Protein AF-A0A7S0K1X2-F1 (afdb_monomer_lite)

Sequence (174 aa):
ELADQAGKNKVWQVDSAPAEPSETVKRLRFVLGNLGYFCTLLGYTMEDMLWLRALMMCSGVLTIGFAALHSPPIWIPIFWCCVFFTINFMYIMRLLADRKEVEFSGLALDAYESAFQAHGFTPRQFQRLMQEGKGAFLEVFEGDALVLQGDPLRKVVFLVSGEADLVIGGRRVA

Structure (mmCIF, N/CA/C/O backb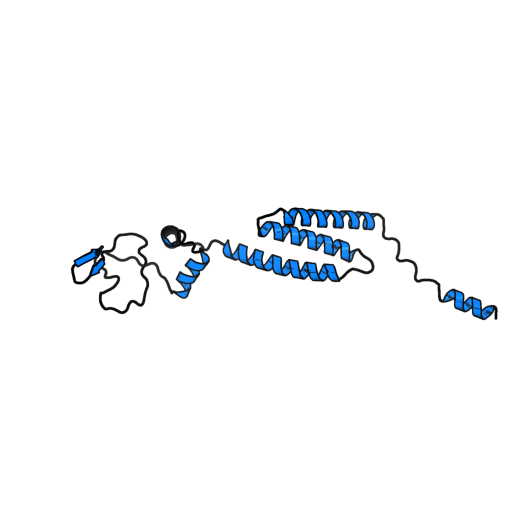one):
data_AF-A0A7S0K1X2-F1
#
_entry.id   AF-A0A7S0K1X2-F1
#
loop_
_atom_site.group_PDB
_atom_site.id
_atom_site.type_symbol
_atom_site.label_atom_id
_atom_site.label_alt_id
_atom_site.label_comp_id
_atom_site.label_asym_id
_atom_site.label_entity_id
_atom_site.label_seq_id
_atom_site.pdbx_PDB_ins_code
_atom_site.Cartn_x
_atom_site.Cartn_y
_atom_site.Cartn_z
_atom_site.occupancy
_atom_site.B_iso_or_equiv
_atom_site.auth_seq_id
_atom_site.auth_comp_id
_atom_site.auth_asym_id
_atom_site.auth_atom_id
_atom_site.pdbx_PDB_model_num
ATOM 1 N N . GLU A 1 1 ? 25.279 -21.887 -72.345 1.00 54.97 1 GLU A N 1
ATOM 2 C CA . GLU A 1 1 ? 25.448 -22.126 -70.891 1.00 54.97 1 GLU A CA 1
ATOM 3 C C . GLU A 1 1 ? 26.079 -20.964 -70.110 1.00 54.97 1 GLU A C 1
ATOM 5 O O . GLU A 1 1 ? 25.713 -20.783 -68.958 1.00 54.97 1 GLU A O 1
ATOM 10 N N . LEU A 1 2 ? 26.934 -20.114 -70.701 1.00 54.44 2 LEU A N 1
ATOM 11 C CA . LEU A 1 2 ? 27.547 -18.971 -69.986 1.00 54.44 2 LEU A CA 1
ATOM 12 C C . LEU A 1 2 ? 26.566 -17.832 -69.617 1.00 54.44 2 LEU A C 1
ATOM 14 O O . LEU A 1 2 ? 26.735 -17.184 -68.588 1.00 54.44 2 LEU A O 1
ATOM 18 N N . ALA A 1 3 ? 25.510 -17.611 -70.408 1.00 55.09 3 ALA A N 1
ATOM 19 C CA . ALA A 1 3 ? 24.501 -16.579 -70.126 1.00 55.09 3 ALA A CA 1
ATOM 20 C C . ALA A 1 3 ? 23.528 -16.960 -68.988 1.00 55.09 3 ALA A C 1
ATOM 22 O O . ALA A 1 3 ? 22.978 -16.081 -68.330 1.00 55.09 3 ALA A O 1
ATOM 23 N N . ASP A 1 4 ? 23.359 -18.260 -68.718 1.00 55.56 4 ASP A N 1
ATOM 24 C CA . ASP A 1 4 ? 22.430 -18.768 -67.697 1.00 55.56 4 ASP A CA 1
ATOM 25 C C . ASP A 1 4 ? 23.061 -18.793 -66.290 1.00 55.56 4 ASP A C 1
ATOM 27 O O . ASP A 1 4 ? 22.373 -18.678 -65.275 1.00 55.56 4 ASP A O 1
ATOM 31 N N . GLN A 1 5 ? 24.397 -18.856 -66.207 1.00 54.09 5 GLN A N 1
ATOM 32 C CA . GLN A 1 5 ? 25.123 -18.695 -64.941 1.00 54.09 5 GLN A CA 1
ATOM 33 C C . GLN A 1 5 ? 25.199 -17.230 -64.481 1.00 54.09 5 GLN A C 1
ATOM 35 O O . GLN A 1 5 ? 25.149 -16.961 -63.280 1.00 54.09 5 GLN A O 1
ATOM 40 N N . ALA A 1 6 ? 25.240 -16.271 -65.414 1.00 54.78 6 ALA A N 1
ATOM 41 C CA . ALA A 1 6 ? 25.252 -14.843 -65.086 1.00 54.78 6 ALA A CA 1
ATOM 42 C C . ALA A 1 6 ? 23.941 -14.373 -64.422 1.00 54.78 6 ALA A C 1
ATOM 44 O O . ALA A 1 6 ? 23.965 -13.495 -63.559 1.00 54.78 6 ALA A O 1
ATOM 45 N N . GLY A 1 7 ? 22.803 -14.983 -64.779 1.00 52.56 7 GLY A N 1
ATOM 46 C CA . GLY A 1 7 ? 21.500 -14.703 -64.167 1.00 52.56 7 GLY A CA 1
ATOM 47 C C . GLY A 1 7 ? 21.362 -15.262 -62.748 1.00 52.56 7 GLY A C 1
ATOM 48 O O . GLY A 1 7 ? 20.817 -14.593 -61.874 1.00 52.56 7 GLY A O 1
ATOM 49 N N . LYS A 1 8 ? 21.928 -16.447 -62.482 1.00 53.84 8 LYS A N 1
ATOM 50 C CA . LYS A 1 8 ? 21.867 -17.104 -61.162 1.00 53.84 8 LYS A CA 1
ATOM 51 C C . LYS A 1 8 ? 22.762 -16.433 -60.117 1.00 53.84 8 LYS A C 1
ATOM 53 O O . LYS A 1 8 ? 22.383 -16.380 -58.951 1.00 53.84 8 LYS A O 1
ATOM 58 N N . ASN A 1 9 ? 23.880 -15.832 -60.531 1.00 49.91 9 ASN A N 1
ATOM 59 C CA . ASN A 1 9 ? 24.740 -15.045 -59.635 1.00 49.91 9 ASN A CA 1
ATOM 60 C C . ASN A 1 9 ? 24.126 -13.705 -59.197 1.00 49.91 9 ASN A C 1
ATOM 62 O O . ASN A 1 9 ? 24.602 -13.103 -58.239 1.00 49.91 9 ASN A O 1
ATOM 66 N N . LYS A 1 10 ? 23.070 -13.232 -59.871 1.00 49.62 10 LYS A N 1
ATOM 67 C CA . LYS A 1 10 ? 22.376 -11.988 -59.510 1.00 49.62 10 LYS A CA 1
ATOM 68 C C . LYS A 1 10 ? 21.289 -12.182 -58.451 1.00 49.62 10 LYS A C 1
ATOM 70 O O . LYS A 1 10 ? 20.974 -11.237 -57.741 1.00 49.62 10 LYS A O 1
ATOM 75 N N . VAL A 1 11 ? 20.741 -13.393 -58.331 1.00 52.84 11 VAL A N 1
ATOM 76 C CA . VAL A 1 11 ? 19.631 -13.709 -57.409 1.00 52.84 11 VAL A CA 1
ATOM 77 C C . VAL A 1 11 ? 20.115 -13.898 -55.963 1.00 52.84 11 VAL A C 1
ATOM 79 O O . VAL A 1 11 ? 19.337 -13.731 -55.034 1.00 52.84 11 VAL A O 1
ATOM 82 N N . TRP A 1 12 ? 21.413 -14.152 -55.762 1.00 49.81 12 TRP A N 1
ATOM 83 C CA . TRP A 1 12 ? 22.051 -14.249 -54.442 1.00 49.81 12 TRP A CA 1
ATOM 84 C C . TRP A 1 12 ? 22.843 -12.997 -54.053 1.00 49.81 12 TRP A C 1
ATOM 86 O O . TRP A 1 12 ? 23.764 -13.086 -53.239 1.00 49.81 12 TRP A O 1
ATOM 96 N N . GLN A 1 13 ? 22.516 -11.822 -54.603 1.00 49.94 13 GLN A N 1
ATOM 97 C CA . GLN A 1 13 ? 22.903 -10.581 -53.932 1.00 49.94 13 GLN A CA 1
ATOM 98 C C . GLN A 1 13 ? 22.065 -10.464 -52.662 1.00 49.94 13 GLN A C 1
ATOM 100 O O . GLN A 1 13 ? 20.991 -9.878 -52.652 1.00 49.94 13 GLN A O 1
ATOM 105 N N . VAL A 1 14 ? 22.584 -11.136 -51.633 1.00 57.19 14 VAL A N 1
ATOM 106 C CA . VAL A 1 14 ? 22.228 -11.065 -50.223 1.00 57.19 14 VAL A CA 1
ATOM 107 C C . VAL A 1 14 ? 21.736 -9.661 -49.919 1.00 57.19 14 VAL A C 1
ATOM 109 O O . VAL A 1 14 ? 22.485 -8.700 -50.116 1.00 57.19 14 VAL A O 1
ATOM 112 N N . ASP A 1 15 ? 20.479 -9.580 -49.474 1.00 55.28 15 ASP A N 1
ATOM 113 C CA . ASP A 1 15 ? 19.905 -8.399 -48.844 1.00 55.28 15 ASP A CA 1
ATOM 114 C C . ASP A 1 15 ? 20.997 -7.732 -48.018 1.00 55.28 15 ASP A C 1
ATOM 116 O O . ASP A 1 15 ? 21.569 -8.352 -47.118 1.00 55.28 15 ASP A O 1
ATOM 120 N N . SER A 1 16 ? 21.353 -6.511 -48.418 1.00 56.84 16 SER A N 1
ATOM 121 C CA . SER A 1 16 ? 22.387 -5.689 -47.798 1.00 56.84 16 SER A CA 1
ATOM 122 C C . SER A 1 16 ? 22.403 -5.929 -46.294 1.00 56.84 16 SER A C 1
ATOM 124 O O . SER A 1 16 ? 21.381 -5.692 -45.642 1.00 56.84 16 SER A O 1
ATOM 126 N N . ALA A 1 17 ? 23.531 -6.439 -45.778 1.00 56.59 17 ALA A N 1
ATOM 127 C CA . ALA A 1 17 ? 23.728 -6.684 -44.355 1.00 56.59 17 ALA A CA 1
ATOM 128 C C . ALA A 1 17 ? 23.125 -5.510 -43.570 1.00 56.59 17 ALA A C 1
ATOM 130 O O . ALA A 1 17 ? 23.379 -4.361 -43.958 1.00 56.59 17 ALA A O 1
ATOM 131 N N . PRO A 1 18 ? 22.281 -5.767 -42.548 1.00 61.41 18 PRO A N 1
ATOM 132 C CA . PRO A 1 18 ? 21.587 -4.700 -41.844 1.00 61.41 18 PRO A CA 1
ATOM 133 C C . PRO A 1 18 ? 22.627 -3.666 -41.438 1.00 61.41 18 PRO A C 1
ATOM 135 O O . PRO A 1 18 ? 23.656 -4.039 -40.874 1.00 61.41 18 PRO A O 1
ATOM 138 N N . ALA A 1 19 ? 22.393 -2.406 -41.822 1.00 66.75 19 ALA A N 1
ATOM 139 C CA . ALA A 1 19 ? 23.357 -1.331 -41.637 1.00 66.75 19 ALA A CA 1
ATOM 140 C C . ALA A 1 19 ? 23.941 -1.421 -40.223 1.00 66.75 19 ALA A C 1
ATOM 142 O O . ALA A 1 19 ? 23.185 -1.386 -39.247 1.00 66.75 19 ALA A O 1
ATOM 143 N N . GLU A 1 20 ? 25.263 -1.615 -40.138 1.00 69.00 20 GLU A N 1
ATOM 144 C CA . GLU A 1 20 ? 25.973 -1.746 -38.867 1.00 69.00 20 GLU A CA 1
ATOM 145 C C . GLU A 1 20 ? 25.518 -0.595 -37.958 1.00 69.00 20 GLU A C 1
ATOM 147 O O . GLU A 1 20 ? 25.644 0.576 -38.342 1.00 69.00 20 GLU A O 1
ATOM 152 N N . PRO A 1 21 ? 24.910 -0.895 -36.797 1.00 69.31 21 PRO A N 1
ATOM 153 C CA . PRO A 1 21 ? 24.334 0.139 -35.959 1.00 69.31 21 PRO A CA 1
ATOM 154 C C . PRO A 1 21 ? 25.445 1.094 -35.533 1.00 69.31 21 PRO A C 1
ATOM 156 O O . PRO A 1 21 ? 26.548 0.662 -35.194 1.00 69.31 21 PRO A O 1
ATOM 159 N N . SER A 1 22 ? 25.154 2.396 -35.544 1.00 77.19 22 SER A N 1
ATOM 160 C CA . SER A 1 22 ? 26.148 3.411 -35.198 1.00 77.19 22 SER A CA 1
ATOM 161 C C . SER A 1 22 ? 26.755 3.137 -33.817 1.00 77.19 22 SER A C 1
ATOM 163 O O . SER A 1 22 ? 26.096 2.607 -32.917 1.00 77.19 22 SER A O 1
ATOM 165 N N . GLU A 1 23 ? 28.020 3.511 -33.620 1.00 80.69 23 GLU A N 1
ATOM 166 C CA . GLU A 1 23 ? 28.734 3.292 -32.352 1.00 80.69 23 GLU A CA 1
ATOM 167 C C . GLU A 1 23 ? 27.977 3.859 -31.138 1.00 80.69 23 GLU A C 1
ATOM 169 O O . GLU A 1 23 ? 27.992 3.282 -30.049 1.00 80.69 23 GLU A O 1
ATOM 174 N N . THR A 1 24 ? 27.221 4.940 -31.336 1.00 79.50 24 THR A N 1
ATOM 175 C CA . THR A 1 24 ? 26.318 5.510 -30.331 1.00 79.50 24 THR A CA 1
ATOM 176 C C . THR A 1 24 ? 25.229 4.525 -29.902 1.00 79.50 24 THR A C 1
ATOM 178 O O . THR A 1 24 ? 24.970 4.388 -28.709 1.00 79.50 24 THR A O 1
ATOM 181 N N . VAL A 1 25 ? 24.620 3.794 -30.841 1.00 74.88 25 VAL A N 1
ATOM 182 C CA . VAL A 1 25 ? 23.578 2.793 -30.556 1.00 74.88 25 VAL A CA 1
ATOM 183 C C . VAL A 1 25 ? 24.161 1.602 -29.799 1.00 74.88 25 VAL A C 1
ATOM 185 O O . VAL A 1 25 ? 23.546 1.120 -28.849 1.00 74.88 25 VAL A O 1
ATOM 188 N N . LYS A 1 26 ? 25.369 1.151 -30.159 1.00 77.62 26 LYS A N 1
ATOM 189 C CA . LYS A 1 26 ? 26.063 0.067 -29.442 1.00 77.62 26 LYS A CA 1
ATOM 190 C C . LYS A 1 26 ? 26.372 0.461 -27.994 1.00 77.62 26 LYS A C 1
ATOM 192 O O . LYS A 1 26 ? 26.052 -0.293 -27.074 1.00 77.62 26 LYS A O 1
ATOM 197 N N . ARG A 1 27 ? 26.914 1.667 -27.781 1.00 81.69 27 ARG A N 1
ATOM 198 C CA . ARG A 1 27 ? 27.189 2.218 -26.441 1.00 81.69 27 ARG A CA 1
ATOM 199 C C . ARG A 1 27 ? 25.917 2.385 -25.619 1.00 81.69 27 ARG A C 1
ATOM 201 O O . ARG A 1 27 ? 25.882 1.970 -24.465 1.00 81.69 27 ARG A O 1
ATOM 208 N N . LEU A 1 28 ? 24.863 2.933 -26.219 1.00 80.88 28 LEU A N 1
ATOM 209 C CA . LEU A 1 28 ? 23.577 3.116 -25.553 1.00 80.88 28 LEU A CA 1
ATOM 210 C C . LEU A 1 28 ? 22.980 1.771 -25.119 1.00 80.88 28 LEU A C 1
ATOM 212 O O . LEU A 1 28 ? 22.589 1.626 -23.966 1.00 80.88 28 LEU A O 1
ATOM 216 N N . ARG A 1 29 ? 22.986 0.759 -25.997 1.00 76.38 29 ARG A N 1
ATOM 217 C CA . ARG A 1 29 ? 22.527 -0.600 -25.665 1.00 76.38 29 ARG A CA 1
ATOM 218 C C . ARG A 1 29 ? 23.306 -1.203 -24.499 1.00 76.38 29 ARG A C 1
ATOM 220 O O . ARG A 1 29 ? 22.701 -1.799 -23.612 1.00 76.38 29 ARG A O 1
ATOM 227 N N . PHE A 1 30 ? 24.626 -1.037 -24.487 1.00 79.06 30 PHE A N 1
ATOM 228 C CA . PHE A 1 30 ? 25.465 -1.529 -23.398 1.00 79.06 30 PHE A CA 1
ATOM 229 C C . PHE A 1 30 ? 25.127 -0.850 -22.062 1.00 79.06 30 PHE A C 1
ATOM 231 O O . PHE A 1 30 ? 24.941 -1.534 -21.057 1.00 79.06 30 PHE A O 1
ATOM 238 N N . VAL A 1 31 ? 24.9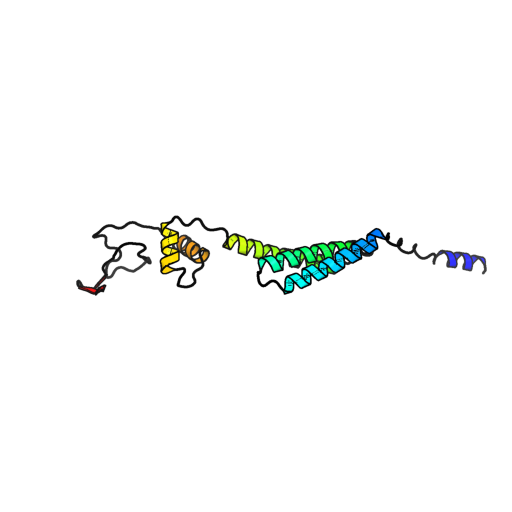93 0.480 -22.049 1.00 83.94 31 VAL A N 1
ATOM 239 C CA . VAL A 1 31 ? 24.659 1.242 -20.834 1.00 83.94 31 VAL A CA 1
ATOM 240 C C . VAL A 1 31 ? 23.267 0.880 -20.316 1.00 83.94 31 VAL A C 1
ATOM 242 O O . VAL A 1 31 ? 23.122 0.586 -19.132 1.00 83.94 31 VAL A O 1
ATOM 245 N N . LEU A 1 32 ? 22.261 0.831 -21.196 1.00 76.19 32 LEU A N 1
ATOM 246 C CA . LEU A 1 32 ? 20.887 0.471 -20.830 1.00 76.19 32 LEU A CA 1
ATOM 247 C C . LEU A 1 32 ? 20.806 -0.935 -20.223 1.00 76.19 32 LEU A C 1
ATOM 249 O O . LEU A 1 32 ? 20.147 -1.123 -19.202 1.00 76.19 32 LEU A O 1
ATOM 253 N N . GLY A 1 33 ? 21.507 -1.908 -20.815 1.00 75.12 33 GLY A N 1
ATOM 254 C CA . GLY A 1 33 ? 21.532 -3.283 -20.316 1.00 75.12 33 GLY A CA 1
ATOM 255 C C . GLY A 1 33 ? 22.161 -3.398 -18.926 1.00 75.12 33 GLY A C 1
ATOM 256 O O . GLY A 1 33 ? 21.561 -3.981 -18.025 1.00 75.12 33 GLY A O 1
ATOM 257 N N . ASN A 1 34 ? 23.342 -2.805 -18.725 1.00 81.19 34 ASN A N 1
ATOM 258 C CA . ASN A 1 34 ? 24.026 -2.846 -17.428 1.00 81.19 34 ASN A CA 1
ATOM 259 C C . ASN A 1 34 ? 23.232 -2.119 -16.337 1.00 81.19 34 ASN A C 1
ATOM 261 O O . ASN A 1 34 ? 23.114 -2.625 -15.222 1.00 81.19 34 ASN A O 1
ATOM 265 N N . LEU A 1 35 ? 22.643 -0.966 -16.664 1.00 77.25 35 LEU A N 1
ATOM 266 C CA . LEU A 1 35 ? 21.814 -0.219 -15.723 1.00 77.25 35 LEU A CA 1
ATOM 267 C C . LEU A 1 35 ? 20.556 -1.011 -15.332 1.00 77.25 35 LEU A C 1
ATOM 269 O O . LEU A 1 35 ? 20.199 -1.042 -14.157 1.00 77.25 35 LEU A O 1
ATOM 273 N N . GLY A 1 36 ? 19.932 -1.717 -16.284 1.00 71.56 36 GLY A N 1
ATOM 274 C CA . GLY A 1 36 ? 18.795 -2.601 -16.011 1.00 71.56 36 GLY A CA 1
ATOM 275 C C . GLY A 1 36 ? 19.150 -3.735 -15.044 1.00 71.56 36 GLY A C 1
ATOM 276 O O . GLY A 1 36 ? 18.449 -3.957 -14.050 1.00 71.56 36 GLY A O 1
ATOM 277 N N . TYR A 1 37 ? 20.279 -4.416 -15.263 1.00 77.25 37 TYR A N 1
ATOM 278 C CA . TYR A 1 37 ? 20.742 -5.454 -14.335 1.00 77.25 37 TYR A CA 1
ATOM 279 C C . TYR A 1 37 ? 21.075 -4.896 -12.949 1.00 77.25 37 TYR A C 1
ATOM 281 O O . TYR A 1 37 ? 20.712 -5.511 -11.948 1.00 77.25 37 TYR A O 1
ATOM 289 N N . PHE A 1 38 ? 21.683 -3.712 -12.872 1.00 77.31 38 PHE A N 1
ATOM 290 C CA . PHE A 1 38 ? 21.983 -3.057 -11.600 1.00 77.31 38 PHE A CA 1
ATOM 291 C C . PHE A 1 38 ? 20.714 -2.694 -10.813 1.00 77.31 38 PHE A C 1
ATOM 293 O O . PHE A 1 38 ? 20.609 -3.014 -9.630 1.00 77.31 38 PHE A O 1
ATOM 300 N N . CYS A 1 39 ? 19.705 -2.115 -11.472 1.00 67.62 39 CYS A N 1
ATOM 301 C CA . CYS A 1 39 ? 18.400 -1.856 -10.857 1.00 67.62 39 CYS A CA 1
ATOM 302 C C . CYS A 1 39 ? 17.718 -3.145 -10.379 1.00 67.62 39 CYS A C 1
ATOM 304 O O . CYS A 1 39 ? 17.082 -3.147 -9.329 1.00 67.62 39 CYS A O 1
ATOM 306 N N . THR A 1 40 ? 17.870 -4.244 -11.121 1.00 69.62 40 THR A N 1
ATOM 307 C CA . THR A 1 40 ? 17.331 -5.556 -10.728 1.00 69.62 40 THR A CA 1
ATOM 308 C C . THR A 1 40 ? 18.023 -6.091 -9.474 1.00 69.62 40 THR A C 1
ATOM 310 O O . THR A 1 40 ? 17.353 -6.568 -8.561 1.00 69.62 40 THR A O 1
ATOM 313 N N . LEU A 1 41 ? 19.352 -5.967 -9.402 1.00 70.25 41 LEU A N 1
ATOM 314 C CA . LEU A 1 41 ? 20.145 -6.375 -8.243 1.00 70.25 41 LEU A CA 1
ATOM 315 C C . LEU A 1 41 ? 19.747 -5.582 -6.991 1.00 70.25 41 LEU A C 1
ATOM 317 O O . LEU A 1 41 ? 19.513 -6.171 -5.940 1.00 70.25 41 LEU A O 1
ATOM 321 N N . LEU A 1 42 ? 19.598 -4.259 -7.132 1.00 66.81 42 LEU A N 1
ATOM 322 C CA . LEU A 1 42 ? 19.099 -3.396 -6.063 1.00 66.81 42 LEU A CA 1
ATOM 323 C C . LEU A 1 42 ? 17.672 -3.768 -5.658 1.00 66.81 42 LEU A C 1
ATOM 325 O O . LEU A 1 42 ? 17.368 -3.778 -4.470 1.00 66.81 42 LEU A O 1
ATOM 329 N N . GLY A 1 43 ? 16.816 -4.131 -6.617 1.00 62.25 43 GLY A N 1
ATOM 330 C CA . GLY A 1 43 ? 15.476 -4.642 -6.343 1.00 62.25 43 GLY A CA 1
ATOM 331 C C . GLY A 1 43 ? 15.507 -5.803 -5.348 1.00 62.25 43 GLY A C 1
ATOM 332 O O . GLY A 1 43 ? 14.855 -5.723 -4.315 1.00 62.25 43 GLY A O 1
ATOM 333 N N . TYR A 1 44 ? 16.333 -6.825 -5.587 1.00 67.12 44 TYR A N 1
ATOM 334 C CA . TYR A 1 44 ? 16.439 -7.989 -4.693 1.00 67.12 44 TYR A CA 1
ATOM 335 C C . TYR A 1 44 ? 16.956 -7.679 -3.281 1.00 67.12 44 TYR A C 1
ATOM 337 O O . TYR A 1 44 ? 16.757 -8.490 -2.381 1.00 67.12 44 TYR A O 1
ATOM 345 N N . THR A 1 45 ? 17.602 -6.530 -3.076 1.00 61.25 45 THR A N 1
ATOM 346 C CA . THR A 1 45 ? 18.088 -6.097 -1.754 1.00 61.25 45 THR A CA 1
ATOM 347 C C . THR A 1 45 ? 17.078 -5.271 -0.955 1.00 61.25 45 THR A C 1
ATOM 349 O O . THR A 1 45 ? 17.337 -4.971 0.206 1.00 61.25 45 THR A O 1
ATOM 352 N N . MET A 1 46 ? 15.942 -4.885 -1.546 1.00 59.22 46 MET A N 1
ATOM 353 C CA . MET A 1 46 ? 14.945 -4.036 -0.886 1.00 59.22 46 MET A CA 1
ATOM 354 C C . MET A 1 46 ? 13.859 -4.877 -0.212 1.00 59.22 46 MET A C 1
ATOM 356 O O . MET A 1 46 ? 13.147 -5.633 -0.871 1.00 59.22 46 MET A O 1
ATOM 360 N N . GLU A 1 47 ? 13.691 -4.690 1.097 1.00 57.19 47 GLU A N 1
ATOM 361 C CA . GLU A 1 47 ? 12.623 -5.316 1.892 1.00 57.19 47 GLU A CA 1
ATOM 362 C C . GLU A 1 47 ? 11.278 -4.587 1.725 1.00 57.19 47 GLU A C 1
ATOM 364 O O . GLU A 1 47 ? 10.206 -5.191 1.806 1.00 57.19 47 GLU A O 1
ATOM 369 N N . ASP A 1 48 ? 11.326 -3.287 1.417 1.00 57.69 48 ASP A N 1
ATOM 370 C CA . ASP A 1 48 ? 10.139 -2.474 1.194 1.00 57.69 48 ASP A CA 1
ATOM 371 C C . ASP A 1 48 ? 9.484 -2.781 -0.156 1.00 57.69 48 ASP A C 1
ATOM 373 O O . ASP A 1 48 ? 10.008 -2.493 -1.239 1.00 57.69 48 ASP A O 1
ATOM 377 N N . MET A 1 49 ? 8.249 -3.274 -0.080 1.00 61.78 49 MET A N 1
ATOM 378 C CA . MET A 1 49 ? 7.426 -3.655 -1.229 1.00 61.78 49 MET A CA 1
ATOM 379 C C . MET A 1 49 ? 7.173 -2.502 -2.219 1.00 61.78 49 MET A C 1
ATOM 381 O O . MET A 1 49 ? 6.840 -2.760 -3.374 1.00 61.78 49 MET A O 1
ATOM 385 N N . LEU A 1 50 ? 7.338 -1.237 -1.815 1.00 60.66 50 LEU A N 1
ATOM 386 C CA . LEU A 1 50 ? 7.205 -0.082 -2.712 1.00 60.66 50 LEU A CA 1
ATOM 387 C C . LEU A 1 50 ? 8.482 0.161 -3.540 1.00 60.66 50 LEU A C 1
ATOM 389 O O . LEU A 1 50 ? 8.403 0.365 -4.752 1.00 60.66 50 LEU A O 1
ATOM 393 N N . TRP A 1 51 ? 9.653 0.085 -2.901 1.00 63.69 51 TRP A N 1
ATOM 394 C CA . TRP A 1 51 ? 10.956 0.312 -3.535 1.00 63.69 51 TRP A CA 1
ATOM 395 C C . TRP A 1 51 ? 11.340 -0.816 -4.485 1.00 63.69 51 TRP A C 1
ATOM 397 O O . TRP A 1 51 ? 11.755 -0.552 -5.614 1.00 63.69 51 TRP A O 1
ATOM 407 N N . LEU A 1 52 ? 11.103 -2.065 -4.072 1.00 64.19 52 LEU A N 1
ATOM 408 C CA . LEU A 1 52 ? 11.273 -3.245 -4.920 1.00 64.19 52 LEU A CA 1
ATOM 409 C C . LEU A 1 52 ? 10.510 -3.085 -6.245 1.00 64.19 52 LEU A C 1
ATOM 411 O O . LEU A 1 52 ? 11.048 -3.320 -7.327 1.00 64.19 52 LEU A O 1
ATOM 415 N N . ARG A 1 53 ? 9.259 -2.621 -6.171 1.00 69.19 53 ARG A N 1
ATOM 416 C CA . ARG A 1 53 ? 8.397 -2.445 -7.344 1.00 69.19 53 ARG A CA 1
ATOM 417 C C . ARG A 1 53 ? 8.811 -1.277 -8.225 1.00 69.19 53 ARG A C 1
ATOM 419 O O . ARG A 1 53 ? 8.803 -1.429 -9.443 1.00 69.19 53 ARG A O 1
ATOM 426 N N . ALA A 1 54 ? 9.209 -0.151 -7.637 1.00 70.50 54 ALA A N 1
ATOM 427 C CA . ALA A 1 54 ? 9.733 0.986 -8.389 1.00 70.50 54 ALA A CA 1
ATOM 428 C C . ALA A 1 54 ? 11.007 0.607 -9.167 1.00 70.50 54 ALA A C 1
ATOM 430 O O . ALA A 1 54 ? 11.122 0.902 -10.355 1.00 70.50 54 ALA A O 1
ATOM 431 N N . LEU A 1 55 ? 11.927 -0.128 -8.537 1.00 69.50 55 LEU A N 1
ATOM 432 C CA . LEU A 1 55 ? 13.160 -0.589 -9.180 1.00 69.50 55 LEU A CA 1
ATOM 433 C C . LEU A 1 55 ? 12.897 -1.618 -10.286 1.00 69.50 55 LEU A C 1
ATOM 435 O O . LEU A 1 55 ? 13.506 -1.533 -11.354 1.00 69.50 55 LEU A O 1
ATOM 439 N N . MET A 1 56 ? 11.952 -2.543 -10.080 1.00 67.69 56 MET A N 1
ATOM 440 C CA . MET A 1 56 ? 11.519 -3.486 -11.119 1.00 67.69 56 MET A CA 1
ATOM 441 C C . MET A 1 56 ? 10.888 -2.769 -12.321 1.00 67.69 56 MET A C 1
ATOM 443 O O . MET A 1 56 ? 11.155 -3.144 -13.462 1.00 67.69 56 MET A O 1
ATOM 447 N N . MET A 1 57 ? 10.094 -1.716 -12.091 1.00 70.50 57 MET A N 1
ATOM 448 C CA . MET A 1 57 ? 9.542 -0.883 -13.165 1.00 70.50 57 MET A CA 1
ATOM 449 C C . MET A 1 57 ? 10.646 -0.165 -13.948 1.00 70.50 57 MET A C 1
ATOM 451 O O . MET A 1 57 ? 10.642 -0.205 -15.178 1.00 70.50 57 MET A O 1
ATOM 455 N N . CYS A 1 58 ? 11.617 0.439 -13.257 1.00 76.38 58 CYS A N 1
ATOM 456 C CA . CYS A 1 58 ? 12.765 1.084 -13.896 1.00 76.38 58 CYS A CA 1
ATOM 457 C C . CYS A 1 58 ? 13.580 0.092 -14.740 1.00 76.38 58 CYS A C 1
ATOM 459 O O . CYS A 1 58 ? 13.902 0.385 -15.891 1.00 76.38 58 CYS A O 1
ATOM 461 N N . SER A 1 59 ? 13.858 -1.101 -14.203 1.00 73.50 59 SER A N 1
ATOM 462 C CA . SER A 1 59 ? 14.542 -2.173 -14.934 1.00 73.50 59 SER A CA 1
ATOM 463 C C . SER A 1 59 ? 13.765 -2.588 -16.188 1.00 73.50 59 SER A C 1
ATOM 465 O O . SER A 1 59 ? 14.331 -2.611 -17.278 1.00 73.50 59 SER A O 1
ATOM 467 N N . GLY A 1 60 ? 12.447 -2.791 -16.078 1.00 70.56 60 GLY A N 1
ATOM 468 C CA . GLY A 1 60 ? 11.593 -3.137 -17.216 1.00 70.56 60 GLY A CA 1
ATOM 469 C C . GLY A 1 60 ? 11.601 -2.084 -18.329 1.00 70.56 60 GLY A C 1
ATOM 470 O O . GLY A 1 60 ? 11.704 -2.435 -19.502 1.00 70.56 60 GLY A O 1
ATOM 471 N N . VAL A 1 61 ? 11.569 -0.790 -17.988 1.00 76.12 61 VAL A N 1
ATOM 472 C CA . VAL A 1 61 ? 11.673 0.303 -18.977 1.00 76.12 61 VAL A CA 1
ATOM 473 C C . VAL A 1 61 ? 13.028 0.278 -19.693 1.00 76.12 61 VAL A C 1
ATOM 475 O O . VAL A 1 61 ? 13.082 0.415 -20.917 1.00 76.12 61 VAL A O 1
ATOM 478 N N . LEU A 1 62 ? 14.118 0.042 -18.959 1.00 76.25 62 LEU A N 1
ATOM 479 C CA . LEU A 1 62 ? 15.461 -0.089 -19.534 1.00 76.25 62 LEU A CA 1
ATOM 480 C C . LEU A 1 62 ? 15.569 -1.317 -20.453 1.00 76.25 62 LEU A C 1
ATOM 482 O O . LEU A 1 62 ? 16.134 -1.224 -21.545 1.00 76.25 62 LEU A O 1
ATOM 486 N N . THR A 1 63 ? 14.975 -2.447 -20.062 1.00 72.06 63 THR A N 1
ATOM 487 C CA . THR A 1 63 ? 14.911 -3.671 -20.872 1.00 72.06 63 THR A CA 1
ATOM 488 C C . THR A 1 63 ? 14.080 -3.481 -22.140 1.00 72.06 63 THR A C 1
ATOM 490 O O . THR A 1 63 ? 14.500 -3.936 -23.203 1.00 72.06 63 THR A O 1
ATOM 493 N N . ILE A 1 64 ? 12.947 -2.774 -22.067 1.00 73.19 64 ILE A N 1
ATOM 494 C CA . ILE A 1 64 ? 12.138 -2.415 -23.242 1.00 73.19 64 ILE A CA 1
ATOM 495 C C . ILE A 1 64 ? 12.965 -1.559 -24.206 1.00 73.19 64 ILE A C 1
ATOM 497 O O . ILE A 1 64 ? 13.010 -1.858 -25.398 1.00 73.19 64 ILE A O 1
ATOM 501 N N . GLY A 1 65 ? 13.670 -0.545 -23.694 1.00 73.94 65 GLY A N 1
ATOM 502 C CA . GLY A 1 65 ? 14.559 0.294 -24.501 1.00 73.94 65 GLY A CA 1
ATOM 503 C C . GLY A 1 65 ? 15.668 -0.510 -25.186 1.00 73.94 65 GLY A C 1
ATOM 504 O O . GLY A 1 65 ? 15.903 -0.354 -26.382 1.00 73.94 65 GLY A O 1
ATOM 505 N N . PHE A 1 66 ? 16.311 -1.429 -24.462 1.00 72.25 66 PHE A N 1
ATOM 506 C CA . PHE A 1 66 ? 17.317 -2.332 -25.027 1.00 72.25 66 PHE A CA 1
ATOM 507 C C . PHE A 1 66 ? 16.744 -3.257 -26.115 1.00 72.25 66 PHE A C 1
ATOM 509 O O . PHE A 1 66 ? 17.361 -3.415 -27.171 1.00 72.25 66 PHE A O 1
ATOM 516 N N . ALA A 1 67 ? 15.577 -3.857 -25.871 1.00 67.44 67 ALA A N 1
ATOM 517 C CA . ALA A 1 67 ? 14.940 -4.809 -26.779 1.00 67.44 67 ALA A CA 1
ATOM 518 C C . ALA A 1 67 ? 14.379 -4.145 -28.048 1.00 67.44 67 ALA A C 1
ATOM 520 O O . ALA A 1 67 ? 14.420 -4.753 -29.118 1.00 67.44 67 ALA A O 1
ATOM 521 N N . ALA A 1 68 ? 13.902 -2.899 -27.946 1.00 70.62 68 ALA A N 1
ATOM 522 C CA . ALA A 1 68 ? 13.411 -2.105 -29.073 1.00 70.62 68 ALA A CA 1
ATOM 523 C C . ALA A 1 68 ? 14.538 -1.601 -29.992 1.00 70.62 68 ALA A C 1
ATOM 525 O O . ALA A 1 68 ? 14.321 -1.411 -31.184 1.00 70.62 68 ALA A O 1
ATOM 526 N N . LEU A 1 69 ? 15.751 -1.415 -29.456 1.00 74.31 69 LEU A N 1
ATOM 527 C CA . LEU A 1 69 ? 16.950 -1.050 -30.224 1.00 74.31 69 LEU A CA 1
ATOM 528 C C . LEU A 1 69 ? 17.613 -2.251 -30.928 1.00 74.31 69 LEU A C 1
ATOM 530 O O . LEU A 1 69 ? 18.653 -2.093 -31.573 1.00 74.31 69 LEU A O 1
ATOM 534 N N . HIS A 1 70 ? 17.065 -3.458 -30.777 1.00 69.31 70 HIS A N 1
ATOM 535 C CA . HIS A 1 70 ? 17.507 -4.645 -31.502 1.00 69.31 70 HIS A CA 1
ATOM 536 C C . HIS A 1 70 ? 16.789 -4.728 -32.858 1.00 69.31 70 HIS A C 1
ATOM 538 O O . HIS A 1 70 ? 15.588 -4.486 -32.928 1.00 69.31 70 HIS A O 1
ATOM 544 N N . SER A 1 71 ? 17.508 -5.096 -33.922 1.00 68.75 71 SER A N 1
ATOM 545 C CA . SER A 1 71 ? 16.920 -5.398 -35.234 1.00 68.75 71 SER A CA 1
ATOM 546 C C . SER A 1 71 ? 17.188 -6.867 -35.574 1.00 68.75 71 SER A C 1
ATOM 548 O O . SER A 1 71 ? 18.344 -7.197 -35.845 1.00 68.75 71 SER A O 1
ATOM 550 N N . PRO A 1 72 ? 16.170 -7.748 -35.571 1.00 66.38 72 PRO A N 1
ATOM 551 C CA . PRO A 1 72 ? 14.758 -7.476 -35.280 1.00 66.38 72 PRO A CA 1
ATOM 552 C C . PRO A 1 72 ? 14.466 -7.274 -33.775 1.00 66.38 72 PRO A C 1
ATOM 554 O O . PRO A 1 72 ? 15.169 -7.838 -32.930 1.00 66.38 72 PRO A O 1
ATOM 557 N N . PRO A 1 73 ? 13.422 -6.497 -33.426 1.00 71.12 73 PRO A N 1
ATOM 558 C CA . PRO A 1 73 ? 13.064 -6.222 -32.038 1.00 71.12 73 PRO A CA 1
ATOM 559 C C . PRO A 1 73 ? 12.566 -7.478 -31.322 1.00 71.12 73 PRO A C 1
ATOM 561 O O . PRO A 1 73 ? 11.813 -8.286 -31.872 1.00 71.12 73 PRO A O 1
ATOM 564 N N . ILE A 1 74 ? 12.975 -7.629 -30.062 1.00 75.88 74 ILE A N 1
ATOM 565 C CA . ILE A 1 74 ? 12.629 -8.794 -29.243 1.00 75.88 74 ILE A CA 1
ATOM 566 C C . ILE A 1 74 ? 11.359 -8.465 -28.448 1.00 75.88 74 ILE A C 1
ATOM 568 O O . ILE A 1 74 ? 11.406 -7.796 -27.419 1.00 75.88 74 ILE A O 1
ATOM 572 N N . TRP A 1 75 ? 10.207 -8.931 -28.930 1.00 71.88 75 TRP A N 1
ATOM 573 C CA . TRP A 1 75 ? 8.888 -8.585 -28.375 1.00 71.88 75 TRP A CA 1
ATOM 574 C C . TRP A 1 75 ? 8.551 -9.277 -27.048 1.00 71.88 75 TRP A C 1
ATOM 576 O O . TRP A 1 75 ? 7.816 -8.727 -26.229 1.00 71.88 75 TRP A O 1
ATOM 586 N N . ILE A 1 76 ? 9.100 -10.472 -26.814 1.00 71.19 76 ILE A N 1
ATOM 587 C CA . ILE A 1 76 ? 8.799 -11.289 -25.628 1.00 71.19 76 ILE A CA 1
ATOM 588 C C . ILE A 1 76 ? 9.155 -10.551 -24.315 1.00 71.19 76 ILE A C 1
ATOM 590 O O . ILE A 1 76 ? 8.283 -10.454 -23.450 1.00 71.19 76 ILE A O 1
ATOM 594 N N . PRO A 1 77 ? 10.361 -9.965 -24.146 1.00 64.69 77 PRO A N 1
ATOM 595 C CA . PRO A 1 77 ? 10.694 -9.151 -22.976 1.00 64.69 77 PRO A CA 1
ATOM 596 C C . PRO A 1 77 ? 9.759 -7.958 -22.773 1.00 64.69 77 PRO A C 1
ATOM 598 O O . PRO A 1 77 ? 9.399 -7.656 -21.639 1.00 64.69 77 PRO A O 1
ATOM 601 N N . ILE A 1 78 ? 9.346 -7.298 -23.860 1.00 66.12 78 ILE A N 1
ATOM 602 C CA . ILE A 1 78 ? 8.486 -6.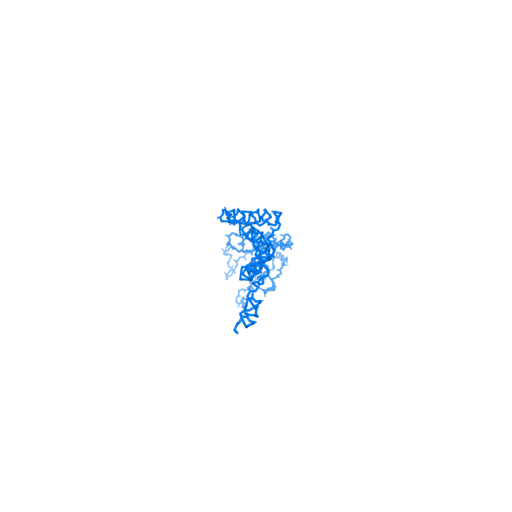110 -23.805 1.00 66.12 78 ILE A CA 1
ATOM 603 C C . ILE A 1 78 ? 7.124 -6.476 -23.212 1.00 66.12 78 ILE A C 1
ATOM 605 O O . ILE A 1 78 ? 6.671 -5.832 -22.267 1.00 66.12 78 ILE A O 1
ATOM 609 N N . PHE A 1 79 ? 6.512 -7.555 -23.708 1.00 72.81 79 PHE A N 1
ATOM 610 C CA . PHE A 1 79 ? 5.232 -8.047 -23.203 1.00 72.81 79 PHE A CA 1
ATOM 611 C C . PHE A 1 79 ? 5.289 -8.359 -21.702 1.00 72.81 79 PHE A C 1
ATOM 613 O O . PHE A 1 79 ? 4.467 -7.862 -20.931 1.00 72.81 79 PHE A O 1
ATOM 620 N N . TRP A 1 80 ? 6.289 -9.132 -21.271 1.00 69.06 80 TRP A N 1
ATOM 621 C CA . TRP A 1 80 ? 6.424 -9.504 -19.864 1.00 69.06 80 TRP A CA 1
ATOM 622 C C . TRP A 1 80 ? 6.696 -8.293 -18.966 1.00 69.06 80 TRP A C 1
ATOM 624 O O . TRP A 1 80 ? 6.112 -8.204 -17.887 1.00 69.06 80 TRP A O 1
ATOM 634 N N . CYS A 1 81 ? 7.490 -7.318 -19.419 1.00 68.06 81 CYS A N 1
ATOM 635 C CA . CYS A 1 81 ? 7.707 -6.072 -18.680 1.00 68.06 81 CYS A CA 1
ATOM 636 C C . CYS A 1 81 ? 6.402 -5.294 -18.470 1.00 68.06 81 CYS A C 1
ATOM 638 O O . CYS A 1 81 ? 6.158 -4.817 -17.363 1.00 68.06 81 CYS A O 1
ATOM 640 N N . CYS A 1 82 ? 5.536 -5.206 -19.484 1.00 67.06 82 CYS A N 1
ATOM 641 C CA . CYS A 1 82 ? 4.226 -4.569 -19.345 1.00 67.06 82 CYS A CA 1
ATOM 642 C C . CYS A 1 82 ? 3.332 -5.305 -18.335 1.00 67.06 82 CYS A C 1
ATOM 644 O O . CYS A 1 82 ? 2.733 -4.663 -17.475 1.00 67.06 82 CYS A O 1
ATOM 646 N N . VAL A 1 83 ? 3.286 -6.641 -18.383 1.00 69.62 83 VAL A N 1
ATOM 647 C CA . VAL A 1 83 ? 2.511 -7.452 -17.425 1.00 69.62 83 VAL A CA 1
ATOM 648 C C . VAL A 1 83 ? 2.998 -7.219 -15.994 1.00 69.62 83 VAL A C 1
ATOM 650 O O . VAL A 1 83 ? 2.200 -6.906 -15.107 1.00 69.62 83 VAL A O 1
ATOM 653 N N . PHE A 1 84 ? 4.311 -7.308 -15.762 1.00 65.75 84 PHE A N 1
ATOM 654 C CA . PHE A 1 84 ? 4.879 -7.055 -14.441 1.00 65.75 84 PHE A CA 1
ATOM 655 C C . PHE A 1 84 ? 4.646 -5.615 -13.993 1.00 65.75 84 PHE A C 1
ATOM 657 O O . PHE A 1 84 ? 4.309 -5.405 -12.831 1.00 65.75 84 PHE A O 1
ATOM 664 N N . PHE A 1 85 ? 4.765 -4.629 -14.882 1.00 71.50 85 PHE A N 1
ATOM 665 C CA . PHE A 1 85 ? 4.466 -3.234 -14.569 1.00 71.50 85 PHE A CA 1
ATOM 666 C C . PHE A 1 85 ? 3.028 -3.075 -14.071 1.00 71.50 85 PHE A C 1
ATOM 668 O O . PHE A 1 85 ? 2.820 -2.498 -13.007 1.00 71.50 85 PHE A O 1
ATOM 675 N N . THR A 1 86 ? 2.040 -3.630 -14.777 1.00 69.25 86 THR A N 1
ATOM 676 C CA . THR A 1 86 ? 0.624 -3.520 -14.398 1.00 69.25 86 THR A CA 1
ATOM 677 C C . THR A 1 86 ? 0.353 -4.142 -13.032 1.00 69.25 86 THR A C 1
ATOM 679 O O . THR A 1 86 ? -0.253 -3.503 -12.172 1.00 69.25 86 THR A O 1
ATOM 682 N N . ILE A 1 87 ? 0.849 -5.357 -12.785 1.00 71.56 87 ILE A N 1
ATOM 683 C CA . ILE A 1 87 ? 0.680 -6.030 -11.489 1.00 71.56 87 ILE A CA 1
ATOM 684 C C . ILE A 1 87 ? 1.366 -5.225 -10.381 1.00 71.56 87 ILE A C 1
ATOM 686 O O . ILE A 1 87 ? 0.816 -5.030 -9.290 1.00 71.56 87 ILE A O 1
ATOM 690 N N . ASN A 1 88 ? 2.569 -4.718 -10.656 1.00 69.94 88 ASN A N 1
ATOM 691 C CA . ASN A 1 88 ? 3.323 -3.948 -9.683 1.00 69.94 88 ASN A CA 1
ATOM 692 C C . ASN A 1 88 ? 2.646 -2.606 -9.362 1.00 69.94 88 ASN A C 1
ATOM 694 O O . ASN A 1 88 ? 2.508 -2.256 -8.187 1.00 69.94 88 ASN A O 1
ATOM 698 N N . PHE A 1 89 ? 2.113 -1.929 -10.375 1.00 72.12 89 PHE A N 1
ATOM 699 C CA . PHE A 1 89 ? 1.325 -0.710 -10.241 1.00 72.12 89 PHE A CA 1
ATOM 700 C C . PHE A 1 89 ? 0.066 -0.943 -9.401 1.00 72.12 89 PHE A C 1
ATOM 702 O O . PHE A 1 89 ? -0.211 -0.183 -8.476 1.00 72.12 89 PHE A O 1
ATOM 709 N N . MET A 1 90 ? -0.654 -2.042 -9.646 1.00 72.06 90 MET A N 1
ATOM 710 C CA . MET A 1 90 ? -1.890 -2.350 -8.926 1.00 72.06 90 MET A CA 1
ATOM 711 C C . MET A 1 90 ? -1.698 -2.468 -7.411 1.00 72.06 90 MET A C 1
ATOM 713 O O . MET A 1 90 ? -2.503 -1.896 -6.677 1.00 72.06 90 MET A O 1
ATOM 717 N N . TYR A 1 91 ? -0.658 -3.152 -6.903 1.00 70.25 91 TYR A N 1
ATOM 718 C CA . TYR A 1 91 ? -0.498 -3.165 -5.438 1.00 70.25 91 TYR A CA 1
ATOM 719 C C . TYR A 1 91 ? 0.128 -1.888 -4.884 1.00 70.25 91 TYR A C 1
ATOM 721 O O . TYR A 1 91 ? -0.141 -1.596 -3.726 1.00 70.25 91 TYR A O 1
ATOM 729 N N . ILE A 1 92 ? 0.914 -1.121 -5.652 1.00 69.88 92 ILE A N 1
ATOM 730 C CA . ILE A 1 92 ? 1.335 0.216 -5.196 1.00 69.88 92 ILE A CA 1
ATOM 731 C C . ILE A 1 92 ? 0.089 1.067 -4.961 1.00 69.88 92 ILE A C 1
ATOM 733 O O . ILE A 1 92 ? -0.069 1.637 -3.888 1.00 69.88 92 ILE A O 1
ATOM 737 N N . MET A 1 93 ? -0.839 1.078 -5.921 1.00 71.00 93 MET A N 1
ATOM 738 C CA . MET A 1 93 ? -2.106 1.797 -5.787 1.00 71.00 93 MET A CA 1
ATOM 739 C C . MET A 1 93 ? -2.942 1.267 -4.620 1.00 71.00 93 MET A C 1
ATOM 741 O O . MET A 1 93 ? -3.531 2.058 -3.891 1.00 71.00 93 MET A O 1
ATOM 745 N N . ARG A 1 94 ? -2.960 -0.052 -4.388 1.00 69.44 94 ARG A N 1
ATOM 746 C CA . ARG A 1 94 ? -3.628 -0.647 -3.219 1.00 69.44 94 ARG A CA 1
ATOM 747 C C . ARG A 1 94 ? -2.994 -0.196 -1.901 1.00 69.44 94 ARG A C 1
ATOM 749 O O . ARG A 1 94 ? -3.722 0.212 -1.008 1.00 69.44 94 ARG A O 1
ATOM 756 N N . LEU A 1 95 ? -1.665 -0.214 -1.805 1.00 68.19 95 LEU A N 1
ATOM 757 C CA . LEU A 1 95 ? -0.931 0.191 -0.607 1.00 68.19 95 LEU A CA 1
ATOM 758 C C . LEU A 1 95 ? -1.064 1.695 -0.341 1.00 68.19 95 LEU A C 1
ATOM 760 O O . LEU A 1 95 ? -1.214 2.105 0.802 1.00 68.19 95 LEU A O 1
ATOM 764 N N . LEU A 1 96 ? -1.043 2.521 -1.389 1.00 67.19 96 LEU A N 1
ATOM 765 C CA . LEU A 1 96 ? -1.294 3.959 -1.282 1.00 67.19 96 LEU A CA 1
ATOM 766 C C . LEU A 1 96 ? -2.745 4.255 -0.900 1.00 67.19 96 LEU A C 1
ATOM 768 O O . LEU A 1 96 ? -2.982 5.162 -0.113 1.00 67.19 96 LEU A O 1
ATOM 772 N N . ALA A 1 97 ? -3.711 3.485 -1.404 1.00 64.12 97 ALA A N 1
ATOM 773 C CA . ALA A 1 97 ? -5.101 3.583 -0.969 1.00 64.12 97 ALA A CA 1
ATOM 774 C C . ALA A 1 97 ? -5.280 3.159 0.498 1.00 64.12 97 ALA A C 1
ATOM 776 O O . ALA A 1 97 ? -6.117 3.733 1.183 1.00 64.12 97 ALA A O 1
ATOM 777 N N . ASP A 1 98 ? -4.487 2.200 0.984 1.00 60.00 98 ASP A N 1
ATOM 778 C CA . ASP A 1 98 ? -4.467 1.800 2.397 1.00 60.00 98 ASP A CA 1
ATOM 779 C C . ASP A 1 98 ? -3.758 2.834 3.293 1.00 60.00 98 ASP A C 1
ATOM 781 O O . ASP A 1 98 ? -4.117 2.975 4.458 1.00 60.00 98 ASP A O 1
ATOM 785 N N . ARG A 1 99 ? -2.778 3.576 2.756 1.00 58.47 99 ARG A N 1
ATOM 786 C CA . ARG A 1 99 ? -2.062 4.666 3.448 1.00 58.47 99 ARG A CA 1
ATOM 787 C C . ARG A 1 99 ? -2.738 6.027 3.346 1.00 58.47 99 ARG A C 1
ATOM 789 O O . ARG A 1 99 ? -2.290 6.956 4.009 1.00 58.47 99 ARG A O 1
ATOM 796 N N . LYS A 1 100 ? -3.762 6.182 2.503 1.00 53.56 100 LYS A N 1
ATOM 797 C CA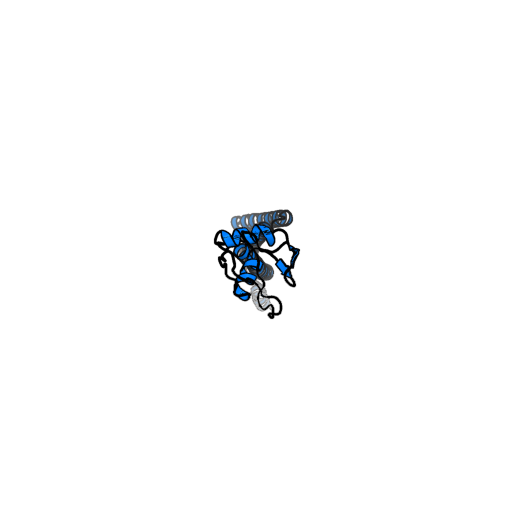 . LYS A 1 100 ? -4.542 7.416 2.442 1.00 53.56 100 LYS A CA 1
ATOM 798 C C . LYS A 1 100 ? -5.372 7.467 3.717 1.00 53.56 100 LYS A C 1
ATOM 800 O O . LYS A 1 100 ? -6.459 6.900 3.770 1.00 53.56 100 LYS A O 1
ATOM 805 N N . GLU A 1 101 ? -4.764 8.059 4.741 1.00 47.91 101 GLU A N 1
ATOM 806 C CA . GLU A 1 101 ? -5.317 8.318 6.061 1.00 47.91 101 GLU A CA 1
ATOM 807 C C . GLU A 1 101 ? -6.768 8.743 5.903 1.00 47.91 101 GLU A C 1
ATOM 809 O O . GLU A 1 101 ? -7.107 9.786 5.342 1.00 47.91 101 GLU A O 1
ATOM 814 N N . VAL A 1 102 ? -7.641 7.838 6.317 1.00 51.22 102 VAL A N 1
ATOM 815 C CA . VAL A 1 102 ? -9.031 8.154 6.553 1.00 51.22 102 VAL A CA 1
ATOM 816 C C . VAL A 1 102 ? -8.976 9.169 7.679 1.00 51.22 102 VAL A C 1
ATOM 818 O O . VAL A 1 102 ? -8.510 8.827 8.762 1.00 51.22 102 VAL A O 1
ATOM 821 N N . GLU A 1 103 ? -9.370 10.412 7.411 1.00 48.75 103 GLU A N 1
ATOM 822 C CA . GLU A 1 103 ? -9.539 11.425 8.449 1.00 48.75 103 GLU A CA 1
ATOM 823 C C . GLU A 1 103 ? -10.576 10.900 9.448 1.00 48.75 103 GLU A C 1
ATOM 825 O O . GLU A 1 103 ? -11.787 11.044 9.272 1.00 48.75 103 GLU A O 1
ATOM 830 N N . PHE A 1 104 ? -10.109 10.202 10.478 1.00 55.22 104 PHE A N 1
ATOM 831 C CA . PHE A 1 104 ? -10.926 9.881 11.624 1.00 55.22 104 PHE A CA 1
ATOM 832 C C . PHE A 1 104 ? -11.146 11.200 12.357 1.00 55.22 104 PHE A C 1
ATOM 834 O O . PHE A 1 104 ? -10.200 11.824 12.833 1.00 55.22 104 PHE A O 1
ATOM 841 N N . SER A 1 105 ? -12.399 11.649 12.441 1.00 59.38 105 SER A N 1
ATOM 842 C CA . SER A 1 105 ? -12.784 12.650 13.439 1.00 59.38 105 SER A CA 1
ATOM 843 C C . SER A 1 105 ? -12.253 12.188 14.801 1.00 59.38 105 SER A C 1
ATOM 845 O O . SER A 1 105 ? -12.450 11.016 15.111 1.00 59.38 105 SER A O 1
ATOM 847 N N . GLY A 1 106 ? -11.611 13.056 15.592 1.00 68.69 106 GLY A N 1
ATOM 848 C CA . GLY A 1 106 ? -10.801 12.679 16.771 1.00 68.69 106 GLY A CA 1
ATOM 849 C C . GLY A 1 106 ? -11.343 11.525 17.634 1.00 68.69 106 GLY A C 1
ATOM 850 O O . GLY A 1 106 ? -10.625 10.564 17.867 1.00 68.69 106 GLY A O 1
ATOM 851 N N . LEU A 1 107 ? -12.638 11.523 17.975 1.00 71.38 107 LEU A N 1
ATOM 852 C CA . LEU A 1 107 ? -13.276 10.444 18.755 1.00 71.38 107 LEU A CA 1
ATOM 853 C C . LEU A 1 107 ? -13.168 9.041 18.126 1.00 71.38 107 LEU A C 1
ATOM 855 O O . LEU A 1 107 ? -13.069 8.035 18.824 1.00 71.38 107 LEU A O 1
ATOM 859 N N . ALA A 1 108 ? -13.224 8.961 16.798 1.00 73.7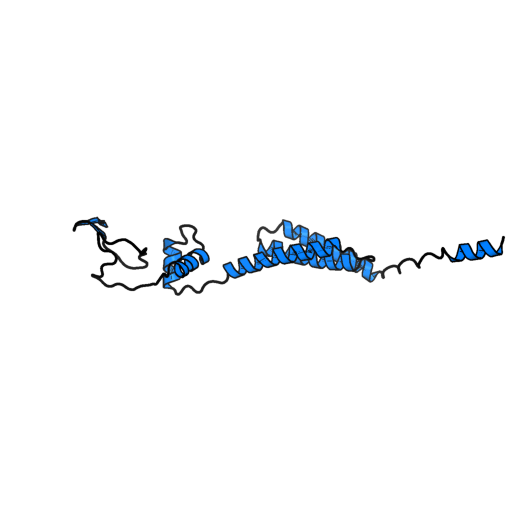5 108 ALA A N 1
ATOM 860 C CA . ALA A 1 108 ? -13.091 7.710 16.062 1.00 73.75 108 ALA A CA 1
ATOM 861 C C . ALA A 1 108 ? -11.644 7.213 16.033 1.00 73.75 108 ALA A C 1
ATOM 863 O O . ALA A 1 108 ? -11.426 6.002 16.003 1.00 73.75 108 ALA A O 1
ATOM 864 N N . LEU A 1 109 ? -10.682 8.139 16.066 1.00 75.94 109 LEU A N 1
ATOM 865 C CA . LEU A 1 109 ? -9.269 7.816 16.197 1.00 75.94 109 LEU A CA 1
ATOM 866 C C . LEU A 1 109 ? -8.985 7.300 17.610 1.00 75.94 109 LEU A C 1
ATOM 868 O O . LEU A 1 109 ? -8.440 6.212 17.743 1.00 75.94 109 LEU A O 1
ATOM 872 N N . ASP A 1 110 ? -9.479 7.989 18.641 1.00 77.75 110 ASP A N 1
ATOM 873 C CA . ASP A 1 110 ? -9.324 7.582 20.043 1.00 77.75 110 ASP A CA 1
ATOM 874 C C . ASP A 1 110 ? -9.922 6.189 20.303 1.00 77.75 110 ASP A C 1
ATOM 876 O O . ASP A 1 110 ? -9.295 5.331 20.930 1.00 77.75 110 ASP A O 1
ATOM 880 N N . ALA A 1 111 ? -11.122 5.916 19.775 1.00 82.12 111 ALA A N 1
ATOM 881 C CA . ALA A 1 111 ? -11.744 4.596 19.869 1.00 82.12 111 ALA A CA 1
ATOM 882 C C . ALA A 1 111 ? -10.912 3.514 19.158 1.00 82.12 111 ALA A C 1
ATOM 884 O O . ALA A 1 111 ? -10.750 2.409 19.678 1.00 82.12 111 ALA A O 1
ATOM 885 N N . TYR A 1 112 ? -10.372 3.826 17.976 1.00 83.62 112 TYR A N 1
ATOM 886 C CA . TYR A 1 112 ? -9.530 2.907 17.216 1.00 83.62 112 TYR A CA 1
ATOM 887 C C . TYR A 1 112 ? -8.208 2.609 17.938 1.00 83.62 112 TYR A C 1
ATOM 889 O O . TYR A 1 112 ? -7.872 1.436 18.112 1.00 83.62 112 TYR A O 1
ATOM 897 N N . GLU A 1 113 ? -7.489 3.636 18.390 1.00 81.06 113 GLU A N 1
ATOM 898 C CA . GLU A 1 113 ? -6.187 3.506 19.054 1.00 81.06 113 GLU A CA 1
ATOM 899 C C . GLU A 1 113 ? -6.300 2.775 20.398 1.00 81.06 113 GLU A C 1
ATOM 901 O O . GLU A 1 113 ? -5.490 1.894 20.695 1.00 81.06 113 GLU A O 1
ATOM 906 N N . SER A 1 114 ? -7.338 3.072 21.187 1.00 80.69 114 SER A N 1
ATOM 907 C CA . SER A 1 114 ? -7.505 2.503 22.531 1.00 80.69 114 SER A CA 1
ATOM 908 C C . SER A 1 114 ? -7.895 1.023 22.543 1.00 80.69 114 SER A C 1
ATOM 910 O O . SER A 1 114 ? -7.409 0.276 23.393 1.00 80.69 114 SER A O 1
ATOM 912 N N . ALA A 1 115 ? -8.750 0.571 21.619 1.00 80.94 115 ALA A N 1
ATOM 913 C CA . ALA A 1 115 ? -9.299 -0.788 21.672 1.00 80.94 115 ALA A CA 1
ATOM 914 C C . ALA A 1 115 ? -9.024 -1.649 20.440 1.00 80.94 115 ALA A C 1
ATOM 916 O O . ALA A 1 115 ? -8.829 -2.856 20.580 1.00 80.94 115 ALA A O 1
ATOM 917 N N . PHE A 1 116 ? -8.982 -1.081 19.237 1.00 84.06 116 PHE A N 1
ATOM 918 C CA . PHE A 1 116 ? -8.913 -1.877 18.007 1.00 84.06 116 PHE A CA 1
ATOM 919 C C . PHE A 1 116 ? -7.470 -2.080 17.531 1.00 84.06 116 PHE A C 1
ATOM 921 O O . PHE A 1 116 ? -7.109 -3.188 17.126 1.00 84.06 116 PHE A O 1
ATOM 928 N N . GLN A 1 117 ? -6.615 -1.063 17.656 1.00 81.31 117 GLN A N 1
ATOM 929 C CA . GLN A 1 117 ? -5.209 -1.138 17.257 1.00 81.31 117 GLN A CA 1
ATOM 930 C C . GLN A 1 117 ? -4.449 -2.216 18.043 1.00 81.31 117 GLN A C 1
ATOM 932 O O . GLN A 1 117 ? -3.714 -3.006 17.448 1.00 81.31 117 GLN A O 1
ATOM 937 N N . ALA A 1 118 ? -4.680 -2.312 19.357 1.00 78.69 118 ALA A N 1
ATOM 938 C CA . ALA A 1 118 ? -4.067 -3.331 20.214 1.00 78.69 118 ALA A CA 1
ATOM 939 C C . ALA A 1 118 ? -4.422 -4.774 19.799 1.00 78.69 118 ALA A C 1
ATOM 941 O O . ALA A 1 118 ? -3.661 -5.702 20.061 1.00 78.69 118 ALA A O 1
ATOM 942 N N . HIS A 1 119 ? -5.551 -4.960 19.110 1.00 82.38 119 HIS A N 1
ATOM 943 C CA . HIS A 1 119 ? -6.041 -6.260 18.648 1.00 82.38 119 HIS A CA 1
ATOM 944 C C . HIS A 1 119 ? -5.712 -6.528 17.168 1.00 82.38 119 HIS A C 1
ATOM 946 O O . HIS A 1 119 ? -6.241 -7.467 16.573 1.00 82.38 119 HIS A O 1
ATOM 952 N N . GLY A 1 120 ? -4.834 -5.719 16.560 1.00 78.69 120 GLY A N 1
ATOM 953 C CA . GLY A 1 120 ? -4.355 -5.918 15.191 1.00 78.69 120 GLY A CA 1
ATOM 954 C C . GLY A 1 120 ? -5.358 -5.534 14.101 1.00 78.69 120 GLY A C 1
ATOM 955 O O . GLY A 1 120 ? -5.185 -5.938 12.949 1.00 78.69 120 GLY A O 1
ATOM 956 N N . PHE A 1 121 ? -6.401 -4.765 14.428 1.00 81.50 121 PHE A N 1
ATOM 957 C CA . PHE A 1 121 ? -7.280 -4.198 13.409 1.00 81.50 121 PHE A CA 1
ATOM 958 C C . PHE A 1 121 ? -6.533 -3.144 12.598 1.00 81.50 121 PHE A C 1
ATOM 960 O O . PHE A 1 121 ? -5.862 -2.279 13.148 1.00 81.50 121 PHE A O 1
ATOM 967 N N . THR A 1 122 ? -6.694 -3.185 11.278 1.00 80.81 122 THR A N 1
ATOM 968 C CA . THR A 1 122 ? -6.245 -2.095 10.404 1.00 80.81 122 THR A CA 1
ATOM 969 C C . THR A 1 122 ? -7.262 -0.946 10.410 1.00 80.81 122 THR A C 1
ATOM 971 O O . THR A 1 122 ? -8.466 -1.202 10.559 1.00 80.81 122 THR A O 1
ATOM 974 N N . PRO A 1 123 ? -6.844 0.308 10.143 1.00 78.00 123 PRO A N 1
ATOM 975 C CA . PRO A 1 123 ? -7.767 1.445 10.117 1.00 78.00 123 PRO A CA 1
ATOM 976 C C . PRO A 1 123 ? -8.909 1.245 9.110 1.00 78.00 123 PRO A C 1
ATOM 978 O O . PRO A 1 123 ? -10.066 1.569 9.368 1.00 78.00 123 PRO A O 1
ATOM 981 N N . ARG A 1 124 ? -8.612 0.607 7.972 1.00 75.12 124 ARG A N 1
ATOM 982 C CA . ARG A 1 124 ? -9.593 0.297 6.928 1.00 75.12 124 ARG A CA 1
ATOM 983 C C . ARG A 1 124 ? -10.622 -0.749 7.364 1.00 75.12 124 ARG A C 1
ATOM 985 O O . ARG A 1 124 ? -11.787 -0.638 6.992 1.00 75.12 124 ARG A O 1
ATOM 992 N N . GLN A 1 125 ? -10.222 -1.755 8.146 1.00 83.00 125 GLN A N 1
ATOM 993 C CA . GLN A 1 125 ? -11.162 -2.725 8.722 1.00 83.00 125 GLN A CA 1
ATOM 994 C C . GLN A 1 125 ? -12.089 -2.059 9.738 1.00 83.00 125 GLN A C 1
ATOM 996 O O . GLN A 1 125 ? -13.286 -2.330 9.720 1.00 83.00 125 GLN A O 1
ATOM 1001 N N . PHE A 1 126 ? -11.559 -1.158 10.567 1.00 84.94 126 PHE A N 1
ATOM 1002 C CA . PHE A 1 126 ? -12.365 -0.381 11.506 1.00 84.94 126 PHE A CA 1
ATOM 1003 C C . PHE A 1 126 ? -13.347 0.550 10.777 1.00 84.94 126 PHE A C 1
ATOM 1005 O O . PHE A 1 126 ? -14.540 0.540 11.064 1.00 84.94 126 PHE A O 1
ATOM 1012 N N . GLN A 1 127 ? -12.897 1.278 9.751 1.00 80.75 127 GLN A N 1
ATOM 1013 C CA . GLN A 1 127 ? -13.784 2.120 8.945 1.00 80.75 127 GLN A CA 1
ATOM 1014 C C . GLN A 1 127 ? -14.872 1.297 8.245 1.00 80.75 127 GLN A C 1
ATOM 1016 O O . GLN A 1 127 ? -16.036 1.692 8.224 1.00 80.75 127 GLN A O 1
ATOM 1021 N N . ARG A 1 128 ? -14.509 0.136 7.690 1.00 85.19 128 ARG A N 1
ATOM 1022 C CA . ARG A 1 128 ? -15.461 -0.773 7.053 1.00 85.19 128 ARG A CA 1
ATOM 1023 C C . ARG A 1 128 ? -16.491 -1.295 8.053 1.00 85.19 128 ARG A C 1
ATOM 1025 O O . ARG A 1 128 ? -17.672 -1.309 7.728 1.00 85.19 128 ARG A O 1
ATOM 1032 N N . LEU A 1 129 ? -16.063 -1.647 9.266 1.00 87.38 129 LEU A N 1
ATOM 1033 C CA . LEU A 1 129 ? -16.951 -2.030 10.364 1.00 87.38 129 LEU A CA 1
ATOM 1034 C C . LEU A 1 129 ? -17.934 -0.901 10.702 1.00 87.38 129 LEU A C 1
ATOM 1036 O O . LEU A 1 129 ? -19.131 -1.152 10.800 1.00 87.38 129 LEU A O 1
ATOM 1040 N N . MET A 1 130 ? -17.454 0.340 10.813 1.00 85.81 130 MET A N 1
ATOM 1041 C CA . MET A 1 130 ? -18.306 1.502 11.085 1.00 85.81 130 MET A CA 1
ATOM 1042 C C . MET A 1 130 ? -19.293 1.779 9.942 1.00 85.81 130 MET A C 1
ATOM 1044 O O . MET A 1 130 ? -20.461 2.057 10.195 1.00 85.81 130 MET A O 1
ATOM 1048 N N . GLN A 1 131 ? -18.868 1.660 8.684 1.00 85.25 131 GLN A N 1
ATOM 1049 C CA . GLN A 1 131 ? -19.732 1.893 7.522 1.00 85.25 131 GLN A CA 1
ATOM 1050 C C . GLN A 1 131 ? -20.778 0.788 7.332 1.00 85.25 131 GLN A C 1
ATOM 1052 O O . GLN A 1 131 ? -21.969 1.075 7.224 1.00 85.25 131 GLN A O 1
ATOM 1057 N N . GLU A 1 132 ? -20.354 -0.477 7.301 1.00 87.75 132 GLU A N 1
ATOM 1058 C CA . GLU A 1 132 ? -21.247 -1.623 7.083 1.00 87.75 132 GLU A CA 1
ATOM 1059 C C . GLU A 1 132 ? -22.149 -1.867 8.301 1.00 87.75 132 GLU A C 1
ATOM 1061 O O . GLU A 1 132 ? -23.334 -2.167 8.149 1.00 87.75 132 GLU A O 1
ATOM 1066 N N . GLY A 1 133 ? -21.614 -1.670 9.508 1.00 84.94 133 GLY A N 1
ATOM 1067 C CA . GLY A 1 133 ? -22.346 -1.779 10.769 1.00 84.94 133 GLY A CA 1
ATOM 1068 C C . GLY A 1 133 ? -23.259 -0.591 11.073 1.00 84.94 133 GLY A C 1
ATOM 1069 O O . GLY A 1 133 ? -23.959 -0.627 12.082 1.00 84.94 133 GLY A O 1
ATOM 1070 N N . LYS A 1 134 ? -23.272 0.449 10.222 1.00 85.94 134 LYS A N 1
ATOM 1071 C CA . LYS A 1 134 ? -23.987 1.717 10.458 1.00 85.94 134 LYS A CA 1
ATOM 1072 C C . LYS A 1 134 ? -23.654 2.319 11.833 1.00 85.94 134 LYS A C 1
ATOM 1074 O O . LYS A 1 134 ? -24.537 2.801 12.540 1.00 85.94 134 LYS A O 1
ATOM 1079 N N . GLY A 1 135 ? -22.383 2.234 12.220 1.00 84.88 135 GLY A N 1
ATOM 1080 C CA . GLY A 1 135 ? -21.876 2.738 13.487 1.00 84.88 135 GLY A CA 1
ATOM 1081 C C . GLY A 1 135 ? -21.997 4.257 13.571 1.00 84.88 135 GLY A C 1
ATOM 1082 O O . GLY A 1 135 ? -21.759 4.968 12.595 1.00 84.88 135 GLY A O 1
ATOM 1083 N N . ALA A 1 136 ? -22.352 4.748 14.753 1.00 83.56 136 ALA A N 1
ATOM 1084 C CA . ALA A 1 136 ? -22.443 6.166 15.064 1.00 83.56 136 ALA A CA 1
ATOM 1085 C C . ALA A 1 136 ? -21.898 6.414 16.473 1.00 83.56 136 ALA A C 1
ATOM 1087 O O . ALA A 1 136 ? -22.052 5.569 17.356 1.00 83.56 136 ALA A O 1
ATOM 1088 N N . PHE A 1 137 ? -21.283 7.577 16.670 1.00 85.62 137 PHE A N 1
ATOM 1089 C CA . PHE A 1 137 ? -20.902 8.057 17.994 1.00 85.62 137 PHE A CA 1
ATOM 1090 C C . PHE A 1 137 ? -22.109 8.753 18.613 1.00 85.62 137 PHE A C 1
ATOM 1092 O O . PHE A 1 137 ? -22.723 9.611 17.980 1.00 85.62 137 PHE A O 1
ATOM 1099 N N . LEU A 1 138 ? -22.470 8.336 19.822 1.00 84.38 138 LEU A N 1
ATOM 1100 C CA . LEU A 1 138 ? -23.606 8.863 20.564 1.00 84.38 138 LEU A CA 1
ATOM 1101 C C . LEU A 1 138 ? -23.112 9.304 21.935 1.00 84.38 138 LEU A C 1
ATOM 1103 O O . LEU A 1 138 ? -22.436 8.536 22.619 1.00 84.38 138 LEU A O 1
ATOM 1107 N N . GLU A 1 139 ? -23.469 10.521 22.323 1.00 85.75 139 GLU A N 1
ATOM 1108 C CA . GLU A 1 139 ? -23.354 10.967 23.706 1.00 85.75 139 GLU A CA 1
ATOM 1109 C C . GLU A 1 139 ? -24.585 10.492 24.476 1.00 85.75 139 GLU A C 1
ATOM 1111 O O . GLU A 1 139 ? -25.710 10.532 23.973 1.00 85.75 139 GLU A O 1
ATOM 1116 N N . VAL A 1 140 ? -24.347 10.005 25.685 1.00 87.88 140 VAL A N 1
ATOM 1117 C CA . VAL A 1 140 ? -25.349 9.455 26.598 1.00 87.88 140 VAL A CA 1
ATOM 1118 C C . VAL A 1 140 ? -25.148 10.096 27.956 1.00 87.88 140 VAL A C 1
ATOM 1120 O O . VAL A 1 140 ? -24.015 10.371 28.354 1.00 87.88 140 VAL A O 1
ATOM 1123 N N . PHE A 1 141 ? -26.250 10.362 28.646 1.00 87.19 141 PHE A N 1
ATOM 1124 C CA . PHE A 1 141 ? -26.248 11.064 29.920 1.00 87.19 141 PHE A CA 1
ATOM 1125 C C . PHE A 1 141 ? -26.493 10.103 31.080 1.00 87.19 141 PHE A C 1
ATOM 1127 O O . PHE A 1 141 ? -26.934 8.965 30.911 1.00 87.19 141 PHE A O 1
ATOM 1134 N N . GLU A 1 142 ? -26.195 10.571 32.288 1.00 86.06 142 GLU A N 1
ATOM 1135 C CA . GLU A 1 142 ? -26.449 9.808 33.503 1.00 86.06 142 GLU A CA 1
ATOM 1136 C C . GLU A 1 142 ? -27.933 9.418 33.598 1.00 86.06 142 GLU A C 1
ATOM 1138 O O . GLU A 1 142 ? -28.827 10.257 33.478 1.00 86.06 142 GLU A O 1
ATOM 1143 N N . GLY A 1 143 ? -28.189 8.125 33.805 1.00 83.69 143 GLY A N 1
ATOM 1144 C CA . GLY A 1 143 ? -29.537 7.556 33.841 1.00 83.69 143 GLY A CA 1
ATOM 1145 C C . GLY A 1 143 ? -30.033 6.981 32.511 1.00 83.69 143 GLY A C 1
ATOM 1146 O O . GLY A 1 143 ? -31.042 6.272 32.517 1.00 83.69 143 GLY A O 1
ATOM 1147 N N . ASP A 1 144 ? -29.329 7.198 31.394 1.00 86.38 144 ASP A N 1
ATOM 1148 C CA . ASP A 1 144 ? -29.680 6.570 30.120 1.00 86.38 144 ASP A CA 1
ATOM 1149 C C . ASP A 1 144 ? -29.395 5.061 30.145 1.00 86.38 144 ASP A C 1
ATOM 1151 O O . ASP A 1 144 ? -28.277 4.599 30.383 1.00 86.38 144 ASP A O 1
ATOM 1155 N N . ALA A 1 145 ? -30.417 4.259 29.842 1.00 85.44 145 ALA A N 1
ATOM 1156 C CA . ALA A 1 145 ? -30.265 2.816 29.715 1.00 85.44 145 ALA A CA 1
ATOM 1157 C C . ALA A 1 145 ? -29.701 2.445 28.332 1.00 85.44 145 ALA A C 1
ATOM 1159 O O . ALA A 1 145 ? -30.405 2.495 27.320 1.00 85.44 145 ALA A O 1
ATOM 1160 N N . LEU A 1 146 ? -28.435 2.016 28.281 1.00 85.81 146 LEU A N 1
ATOM 1161 C CA . LEU A 1 146 ? -27.784 1.588 27.031 1.00 85.81 146 LEU A CA 1
ATOM 1162 C C . LEU A 1 146 ? -28.374 0.283 26.477 1.00 85.81 146 LEU A C 1
ATOM 1164 O O . LEU A 1 146 ? -28.590 0.143 25.264 1.00 85.81 146 LEU A O 1
ATOM 1168 N N . VAL A 1 147 ? -28.607 -0.670 27.384 1.00 86.94 147 VAL A N 1
ATOM 1169 C CA . VAL A 1 147 ? -29.153 -2.008 27.140 1.00 86.94 147 VAL A CA 1
ATOM 1170 C C . VAL A 1 147 ? -30.020 -2.395 28.336 1.00 86.94 147 VAL A C 1
ATOM 1172 O O . VAL A 1 147 ? -29.590 -2.254 29.479 1.00 86.94 147 VAL A O 1
ATOM 1175 N N . LEU A 1 148 ? -31.224 -2.907 28.078 1.00 86.56 148 LEU A N 1
ATOM 1176 C CA . LEU A 1 148 ? -32.118 -3.420 29.114 1.00 86.56 148 LEU A CA 1
ATOM 1177 C C . LEU A 1 148 ? -32.037 -4.946 29.192 1.00 86.56 148 LEU A C 1
ATOM 1179 O O . LEU A 1 148 ? -31.954 -5.643 28.178 1.00 86.56 148 LEU A O 1
ATOM 1183 N N . GLN A 1 149 ? -32.065 -5.477 30.414 1.00 84.25 149 GLN A N 1
ATOM 1184 C CA . GLN A 1 149 ? -32.033 -6.919 30.636 1.00 84.25 149 GLN A CA 1
ATOM 1185 C C . GLN A 1 149 ? -33.292 -7.574 30.049 1.00 84.25 149 GLN A C 1
ATOM 1187 O O . GLN A 1 149 ? -34.409 -7.233 30.426 1.00 84.25 149 GLN A O 1
ATOM 1192 N N . GLY A 1 150 ? -33.097 -8.556 29.168 1.00 83.62 150 GLY A N 1
ATOM 1193 C CA . GLY A 1 150 ? -34.182 -9.287 28.505 1.00 83.62 150 GLY A CA 1
ATOM 1194 C C . GLY A 1 150 ? -34.488 -8.806 27.086 1.00 83.62 150 GLY A C 1
ATOM 1195 O O . GLY A 1 150 ? -35.116 -9.548 26.332 1.00 83.62 150 GLY A O 1
ATOM 1196 N N . ASP A 1 151 ? -33.983 -7.637 26.685 1.00 84.88 151 ASP A N 1
ATOM 1197 C CA . ASP A 1 151 ? -34.125 -7.172 25.309 1.00 84.88 151 ASP A CA 1
ATOM 1198 C C . ASP A 1 151 ? -33.166 -7.919 24.365 1.00 84.88 151 ASP A C 1
ATOM 1200 O O . ASP A 1 151 ? -32.014 -8.198 24.719 1.00 84.88 151 ASP A O 1
ATOM 1204 N N . PRO A 1 152 ? -33.596 -8.235 23.129 1.00 84.19 152 PRO A N 1
ATOM 1205 C CA . PRO A 1 152 ? -32.712 -8.822 22.135 1.00 84.19 152 PRO A CA 1
ATOM 1206 C C . PRO A 1 152 ? -31.613 -7.824 21.751 1.00 84.19 152 PRO A C 1
ATOM 1208 O O . PRO A 1 152 ? -31.886 -6.754 21.200 1.00 84.19 152 PRO A O 1
ATOM 1211 N N . LEU A 1 153 ? -30.353 -8.197 21.986 1.00 82.69 153 LEU A N 1
ATOM 1212 C CA . LEU A 1 153 ? -29.202 -7.357 21.668 1.00 82.69 153 LEU A CA 1
ATOM 1213 C C . LEU A 1 153 ? -28.968 -7.316 20.148 1.00 82.69 153 LEU A C 1
ATOM 1215 O O . LEU A 1 153 ? -28.437 -8.251 19.555 1.00 82.69 153 LEU A O 1
ATOM 1219 N N . ARG A 1 154 ? -29.385 -6.221 19.503 1.00 84.38 154 ARG A N 1
ATOM 1220 C CA . ARG A 1 154 ? -29.236 -6.006 18.045 1.00 84.38 154 ARG A CA 1
ATOM 1221 C C . ARG A 1 154 ? -28.087 -5.072 17.664 1.00 84.38 154 ARG A C 1
ATOM 1223 O O . ARG A 1 154 ? -27.857 -4.847 16.480 1.00 84.38 154 ARG A O 1
ATOM 1230 N N . LYS A 1 155 ? -27.403 -4.504 18.655 1.00 85.25 155 LYS A N 1
ATOM 1231 C CA . LYS A 1 155 ? -26.313 -3.538 18.495 1.00 85.25 155 LYS A CA 1
ATOM 1232 C C . LYS A 1 155 ? -25.168 -3.899 19.434 1.00 85.25 155 LYS A C 1
ATOM 1234 O O . LYS A 1 155 ? -25.412 -4.363 20.544 1.00 85.25 155 LYS A O 1
ATOM 1239 N N . VAL A 1 156 ? -23.939 -3.660 18.990 1.00 87.25 156 VAL A N 1
ATOM 1240 C CA . VAL A 1 156 ? -22.753 -3.691 19.851 1.00 87.25 156 VAL A CA 1
ATOM 1241 C C . VAL A 1 156 ? -22.482 -2.256 20.279 1.00 87.25 156 VAL A C 1
ATOM 1243 O O . VAL A 1 156 ? -22.427 -1.367 19.432 1.00 87.25 156 VAL A O 1
ATOM 1246 N N . VAL A 1 157 ? -22.368 -2.029 21.584 1.00 87.31 157 VAL A N 1
ATOM 1247 C CA . VAL A 1 157 ? -22.050 -0.718 22.156 1.00 87.31 157 VAL A CA 1
ATOM 1248 C C . VAL A 1 157 ? -20.624 -0.778 22.677 1.00 87.31 157 VAL A C 1
ATOM 1250 O O . VAL A 1 157 ? -20.254 -1.733 23.357 1.00 87.31 157 VAL A O 1
ATOM 1253 N N . PHE A 1 158 ? -19.832 0.228 22.333 1.00 86.44 158 PHE A N 1
ATOM 1254 C CA . PHE A 1 158 ? -18.457 0.368 22.781 1.00 86.44 158 PHE A CA 1
ATOM 1255 C C . PHE A 1 158 ? -18.323 1.703 23.518 1.00 86.44 158 PHE A C 1
ATOM 1257 O O . PHE A 1 158 ? -18.679 2.745 22.968 1.00 86.44 158 PHE A O 1
ATOM 1264 N N . LEU A 1 159 ? -17.867 1.658 24.771 1.00 86.50 159 LEU A N 1
ATOM 1265 C CA . LEU A 1 159 ? -17.690 2.843 25.606 1.00 86.50 159 LEU A CA 1
ATOM 1266 C C . LEU A 1 159 ? -16.350 3.498 25.258 1.00 86.50 159 LEU A C 1
ATOM 1268 O O . LEU A 1 159 ? -15.297 2.941 25.551 1.00 86.50 159 LEU A O 1
ATOM 1272 N N . VAL A 1 160 ? -16.402 4.660 24.605 1.00 84.12 160 VAL A N 1
ATOM 1273 C CA . VAL A 1 160 ? -15.202 5.407 24.187 1.00 84.12 160 VAL A CA 1
ATOM 1274 C C . VAL A 1 160 ? -14.652 6.260 25.332 1.00 84.12 160 VAL A C 1
ATOM 1276 O O . VAL A 1 160 ? -13.444 6.361 25.507 1.00 84.12 160 VAL A O 1
ATOM 1279 N N . SER A 1 161 ? -15.538 6.874 26.118 1.00 81.81 161 SER A N 1
ATOM 1280 C CA . SER A 1 161 ? -15.187 7.705 27.269 1.00 81.81 161 SER A CA 1
ATOM 1281 C C . SER A 1 161 ? -16.326 7.695 28.289 1.00 81.81 161 SER A C 1
ATOM 1283 O O . SER A 1 161 ? -17.493 7.621 27.901 1.00 81.81 161 SER A O 1
ATOM 1285 N N . GLY A 1 162 ? -15.983 7.769 29.576 1.00 86.00 162 GLY A N 1
ATOM 1286 C CA . GLY A 1 162 ? -16.925 7.722 30.696 1.00 86.00 162 GLY A CA 1
ATOM 1287 C C . GLY A 1 162 ? -16.951 6.376 31.421 1.00 86.00 162 GLY A C 1
ATOM 1288 O O . GLY A 1 162 ? -16.093 5.520 31.210 1.00 86.00 162 GLY A O 1
ATOM 1289 N N . GLU A 1 163 ? -17.948 6.208 32.284 1.00 84.38 163 GLU A N 1
ATOM 1290 C CA . GLU A 1 163 ? -18.198 4.993 33.061 1.00 84.38 163 GLU A CA 1
ATOM 1291 C C . GLU A 1 163 ? -19.630 4.516 32.804 1.00 84.38 163 GLU A C 1
ATOM 1293 O O . GLU A 1 163 ? -20.536 5.321 32.581 1.00 84.38 163 GLU A O 1
ATOM 1298 N N . ALA A 1 164 ? -19.836 3.202 32.810 1.00 88.00 164 ALA A N 1
ATOM 1299 C CA . ALA A 1 164 ? -21.151 2.597 32.663 1.00 88.00 164 ALA A CA 1
ATOM 1300 C C . ALA A 1 164 ? -21.295 1.460 33.670 1.00 88.00 164 ALA A C 1
ATOM 1302 O O . ALA A 1 164 ? -20.417 0.604 33.763 1.00 88.00 164 ALA A O 1
ATOM 1303 N N . ASP A 1 165 ? -22.423 1.435 34.376 1.00 88.44 165 ASP A N 1
ATOM 1304 C CA . ASP A 1 165 ? -22.720 0.379 35.336 1.00 88.44 165 ASP A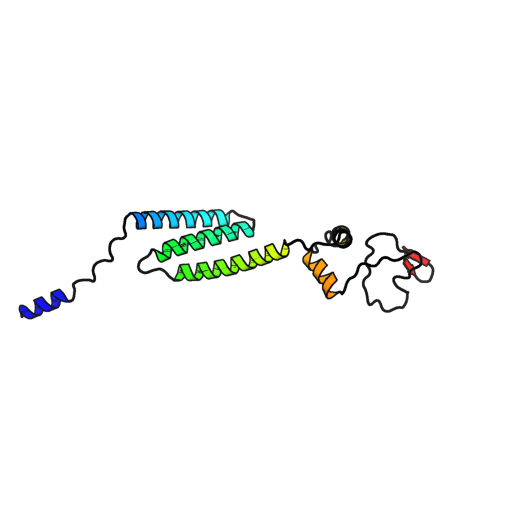 CA 1
ATOM 1305 C C . ASP A 1 165 ? -23.390 -0.812 34.661 1.00 88.44 165 ASP A C 1
ATOM 1307 O O . ASP A 1 165 ? -24.360 -0.669 33.907 1.00 88.44 165 ASP A O 1
ATOM 1311 N N . LEU A 1 166 ? -22.954 -2.013 35.026 1.00 87.38 166 LEU A N 1
ATOM 1312 C CA . LEU A 1 166 ? -23.647 -3.239 34.669 1.00 87.38 166 LEU A CA 1
ATOM 1313 C C . LEU A 1 166 ? -24.486 -3.722 35.850 1.00 87.38 166 LEU A C 1
ATOM 1315 O O . LEU A 1 166 ? -23.960 -4.200 36.855 1.00 87.38 166 LEU A O 1
ATOM 1319 N N . VAL A 1 167 ? -25.811 -3.661 35.714 1.00 86.81 167 VAL A N 1
ATOM 1320 C CA . VAL A 1 167 ? -26.751 -4.156 36.729 1.00 86.81 167 VAL A CA 1
ATOM 1321 C C . VAL A 1 167 ? -27.460 -5.407 36.217 1.00 86.81 167 VAL A C 1
ATOM 1323 O O . VAL A 1 167 ? -28.159 -5.364 35.209 1.00 86.81 167 VAL A O 1
ATOM 1326 N N . ILE A 1 168 ? -27.315 -6.527 36.931 1.00 85.88 168 ILE A N 1
ATOM 1327 C CA . ILE A 1 168 ? -27.987 -7.797 36.613 1.00 85.88 168 ILE A CA 1
ATOM 1328 C C . ILE A 1 168 ? -28.888 -8.174 37.787 1.00 85.88 168 ILE A C 1
ATOM 1330 O O . ILE A 1 168 ? -28.419 -8.315 38.917 1.00 85.88 168 ILE A O 1
ATOM 1334 N N . GLY A 1 169 ? -30.194 -8.326 37.543 1.00 82.06 169 GLY A N 1
ATOM 1335 C CA . GLY A 1 169 ? -31.149 -8.703 38.595 1.00 82.06 169 GLY A CA 1
ATOM 1336 C C . GLY A 1 169 ? -31.184 -7.727 39.782 1.00 82.06 169 GLY A C 1
ATOM 1337 O O . GLY A 1 169 ? -31.361 -8.151 40.921 1.00 82.06 169 GLY A O 1
ATOM 1338 N N . GLY A 1 170 ? -30.954 -6.433 39.529 1.00 78.88 170 GLY A N 1
ATOM 1339 C CA . GLY A 1 170 ? -30.945 -5.380 40.553 1.00 78.88 170 GLY A CA 1
ATOM 1340 C C . GLY A 1 170 ? -29.653 -5.265 41.372 1.00 78.88 170 GLY A C 1
ATOM 1341 O O . GLY A 1 170 ? -29.607 -4.473 42.309 1.00 78.88 170 GLY A O 1
ATOM 1342 N N . ARG A 1 171 ? -28.598 -6.024 41.043 1.00 82.75 171 ARG A N 1
ATOM 1343 C CA . ARG A 1 171 ? -27.271 -5.902 41.672 1.00 82.75 171 ARG A CA 1
ATOM 1344 C C . ARG A 1 171 ? -26.255 -5.339 40.684 1.00 82.75 171 ARG A C 1
ATOM 1346 O O . ARG A 1 171 ? -26.189 -5.828 39.558 1.00 82.75 171 ARG A O 1
ATOM 1353 N N . ARG A 1 172 ? -25.457 -4.352 41.112 1.00 81.19 172 ARG A N 1
ATOM 1354 C CA . ARG A 1 172 ? -24.309 -3.845 40.342 1.00 81.19 172 ARG A CA 1
ATOM 1355 C C . ARG A 1 172 ? -23.215 -4.919 40.319 1.00 81.19 172 ARG A C 1
ATOM 1357 O O . ARG A 1 172 ? -22.872 -5.465 41.367 1.00 81.19 172 ARG A O 1
ATOM 1364 N N . VAL A 1 173 ? -22.740 -5.257 39.126 1.00 82.69 173 VAL A N 1
ATOM 1365 C CA . VAL A 1 173 ? -21.779 -6.341 38.858 1.00 82.69 173 VAL A CA 1
ATOM 1366 C C . VAL A 1 173 ? -20.423 -5.788 38.427 1.00 82.69 173 VAL A C 1
ATOM 1368 O O . VAL A 1 173 ? -19.400 -6.357 38.803 1.00 82.69 173 VAL A O 1
ATOM 1371 N N . ALA A 1 174 ? -20.421 -4.693 37.672 1.00 63.88 174 ALA A N 1
ATOM 1372 C CA . ALA A 1 174 ? -19.250 -3.931 37.258 1.00 63.88 174 ALA A CA 1
ATOM 1373 C C . ALA A 1 174 ? -19.629 -2.451 37.211 1.00 63.88 174 ALA A C 1
ATOM 1375 O O . ALA A 1 174 ? -20.819 -2.184 36.903 1.00 63.88 174 ALA A O 1
#

InterPro domains:
  IPR006916 POPDC1-3 [PTHR12101] (8-166)
  IPR055272 POPDC1-3 domain [PF04831] (34-133)

Secondary structure (DSSP, 8-state):
-HHHHHHHHHHT-------PPPHHHHHHHHHHHHHHHHHHHHHHH--SHHHHHHHHHHHHHHHHHHHHTSSS--HHHHHHHHHHHHHHHHHHHHHHHHHS-----HHHHHHIIIIIGGGT--HHHHHHHHHHTT-------TT--SS-TTS---S-----SS----EETTEE--

Organism: Cafeteria roenbergensis (NCBI:txid33653)

pLDDT: mean 73.15, std 10.91, range [47.91, 88.44]

Radius of gyration: 34.06 Å; chains: 1; bounding box: 63×35×113 Å

Foldseek 3Di:
DVVVVVVVVVVPPPDPDPPDPPPVLVVLLVVLQVQLVVLQVVLVVDPDLLSVLVSLLSSLVSVQVNQVSDVVRDCPSNVVSVVSNVVSVVVVVVVVVLVPDPPDPVLLVLLCVVPPVVVVDRPVNSVCCCVVVVNDDDDDDPPDDPDDPPDDPPDDDDDSDDDDFDADPNDTDD